Protein AF-A0A843EQ15-F1 (afdb_monomer_lite)

Sequence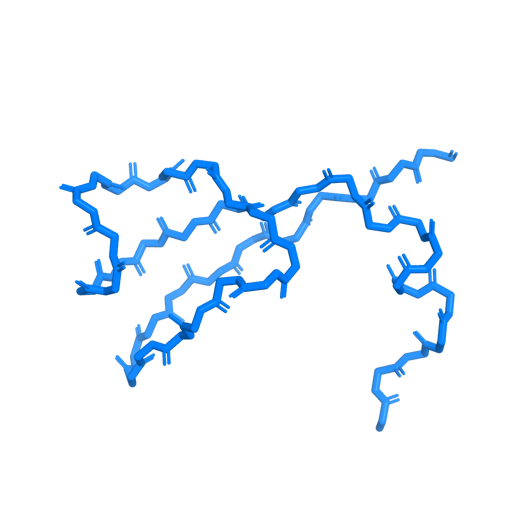 (45 aa):
KLHREFVKNFRHAKIWGTSVKFPGQKVGPDHVLEDEDVLRIILKK

pLDDT: mean 90.24, std 7.17, range [61.81, 96.44]

Structure (mmCIF, N/CA/C/O backbone):
data_AF-A0A843EQ15-F1
#
_entry.id   AF-A0A843EQ15-F1
#
loop_
_atom_site.group_PDB
_atom_site.id
_atom_site.type_symbol
_atom_site.label_atom_id
_atom_site.label_alt_id
_atom_site.label_comp_id
_atom_site.label_asym_id
_atom_site.label_entity_id
_atom_site.label_seq_id
_atom_site.pdbx_PDB_ins_code
_atom_site.Cartn_x
_atom_site.Cartn_y
_atom_site.Cartn_z
_atom_site.occupancy
_atom_site.B_iso_or_equiv
_atom_site.auth_seq_id
_atom_site.auth_comp_id
_atom_site.auth_asym_id
_atom_site.auth_atom_id
_atom_site.pdbx_PDB_model_num
ATOM 1 N N . LYS A 1 1 ? -10.685 -14.332 3.081 1.00 61.81 1 LYS A N 1
ATOM 2 C CA . LYS A 1 1 ? -11.343 -13.066 2.660 1.00 61.81 1 LYS A CA 1
ATOM 3 C C . LYS A 1 1 ? -11.090 -12.039 3.757 1.00 61.81 1 LYS A C 1
ATOM 5 O O . LYS A 1 1 ? -11.442 -12.333 4.892 1.00 61.81 1 LYS A O 1
ATOM 10 N N . LEU A 1 2 ? -10.432 -10.914 3.461 1.00 70.12 2 LEU A N 1
ATOM 11 C CA . LEU A 1 2 ? -10.193 -9.859 4.453 1.00 70.12 2 LEU A CA 1
ATOM 12 C C . LEU A 1 2 ? -11.545 -9.390 5.020 1.00 70.12 2 LEU A C 1
ATOM 14 O O . LEU A 1 2 ? -12.506 -9.221 4.264 1.00 70.12 2 LEU A O 1
ATOM 18 N N . HIS A 1 3 ? -11.653 -9.276 6.344 1.00 79.06 3 HIS A N 1
ATOM 19 C CA 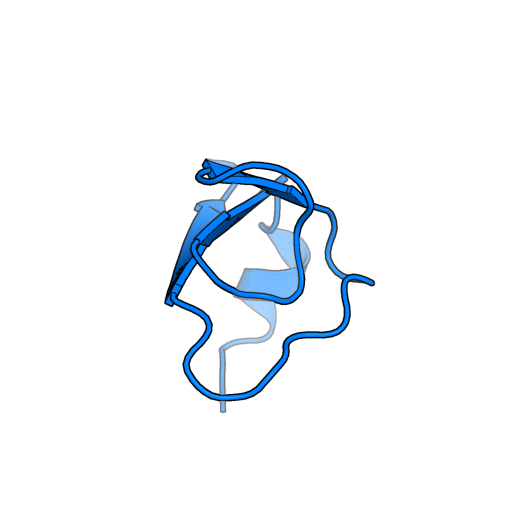. HIS A 1 3 ? -12.921 -8.969 7.009 1.00 79.06 3 HIS A CA 1
ATOM 20 C C . HIS A 1 3 ? -13.436 -7.594 6.550 1.00 79.06 3 HIS A C 1
ATOM 22 O O . HIS A 1 3 ? -12.653 -6.655 6.441 1.00 79.06 3 HIS A O 1
ATOM 28 N N . ARG A 1 4 ? -14.745 -7.438 6.297 1.00 80.94 4 ARG A N 1
ATOM 29 C CA . ARG A 1 4 ? -15.338 -6.169 5.795 1.00 80.94 4 ARG A CA 1
ATOM 30 C C . ARG A 1 4 ? -15.073 -4.969 6.713 1.00 80.94 4 ARG A C 1
ATOM 32 O O . ARG A 1 4 ? -15.110 -3.820 6.285 1.00 80.94 4 ARG A O 1
ATOM 39 N N . GLU A 1 5 ? -14.792 -5.250 7.973 1.00 80.38 5 GLU A N 1
ATOM 40 C CA . GLU A 1 5 ? -14.429 -4.277 8.995 1.00 80.38 5 GLU A CA 1
ATOM 41 C C . GLU A 1 5 ? -13.071 -3.605 8.745 1.00 80.38 5 GLU A C 1
ATOM 43 O O . GLU A 1 5 ? -12.895 -2.449 9.117 1.00 80.38 5 GLU A O 1
ATOM 48 N N . PHE A 1 6 ? -12.156 -4.253 8.011 1.00 81.75 6 PHE A N 1
ATOM 49 C CA . PHE A 1 6 ? -10.904 -3.622 7.578 1.00 81.75 6 PHE A CA 1
ATOM 50 C C . PHE A 1 6 ? -11.156 -2.398 6.708 1.00 81.75 6 PHE A C 1
ATOM 52 O O . PHE A 1 6 ? -10.485 -1.390 6.885 1.00 81.75 6 PHE A O 1
ATOM 59 N N . VAL A 1 7 ? -12.131 -2.473 5.798 1.00 83.62 7 VAL A N 1
ATOM 60 C CA . VAL A 1 7 ? -12.477 -1.349 4.917 1.00 83.62 7 VAL A CA 1
ATOM 61 C C . VAL A 1 7 ? -13.089 -0.214 5.733 1.00 83.62 7 VAL A C 1
ATOM 63 O O . VAL A 1 7 ? -12.715 0.940 5.552 1.00 83.62 7 VAL A O 1
ATOM 66 N N . LYS A 1 8 ? -13.977 -0.537 6.684 1.00 86.62 8 LYS A N 1
ATOM 67 C CA . LYS A 1 8 ? -14.595 0.461 7.573 1.00 86.62 8 LYS A CA 1
ATOM 68 C C . LYS A 1 8 ? -13.564 1.188 8.437 1.00 86.62 8 LYS A C 1
ATOM 70 O O . LYS A 1 8 ? -13.643 2.404 8.592 1.00 86.62 8 LYS A O 1
ATOM 75 N N . ASN A 1 9 ? -12.588 0.450 8.959 1.00 89.56 9 ASN A N 1
ATOM 76 C CA . ASN A 1 9 ? -11.575 0.992 9.858 1.00 89.56 9 ASN A CA 1
ATOM 77 C C . ASN A 1 9 ? -10.317 1.456 9.118 1.00 89.56 9 ASN A C 1
ATOM 79 O O . ASN A 1 9 ? -9.376 1.917 9.757 1.00 89.56 9 ASN A O 1
ATOM 83 N N . PHE A 1 10 ? -10.265 1.374 7.787 1.00 91.06 10 PHE A N 1
ATOM 84 C CA . PHE A 1 10 ? -9.092 1.782 7.026 1.00 91.06 10 PHE A CA 1
ATOM 85 C C . PHE A 1 10 ? -8.825 3.280 7.208 1.00 91.06 10 PHE A C 1
ATOM 87 O O . PHE A 1 10 ? -9.672 4.132 6.931 1.00 91.06 10 PHE A O 1
ATOM 94 N N . ARG A 1 11 ? -7.625 3.627 7.685 1.00 92.62 11 ARG A N 1
ATOM 95 C CA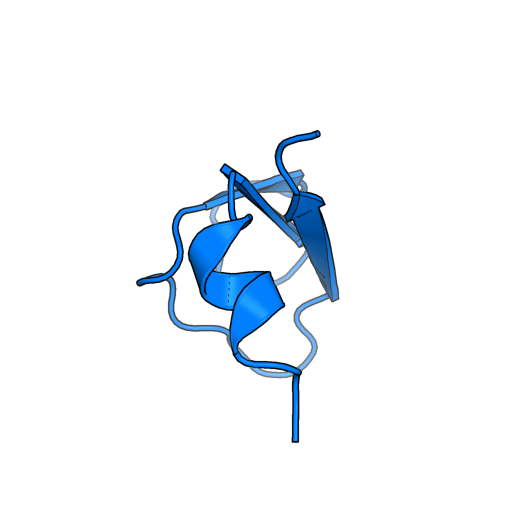 . ARG A 1 11 ? -7.186 5.024 7.779 1.00 92.62 11 ARG A CA 1
ATOM 96 C C . ARG A 1 11 ? -6.334 5.412 6.581 1.00 92.62 11 ARG A C 1
ATOM 98 O O . ARG A 1 11 ? -6.510 6.502 6.051 1.00 92.62 11 ARG A O 1
ATOM 105 N N . HIS A 1 12 ? -5.338 4.588 6.274 1.00 93.75 12 HIS A N 1
ATOM 106 C CA . HIS A 1 12 ? -4.402 4.715 5.155 1.00 93.75 12 HIS A CA 1
ATOM 107 C C . HIS A 1 12 ? -3.473 3.499 5.139 1.00 93.75 12 HIS A C 1
ATOM 109 O O . HIS A 1 12 ? -3.367 2.785 6.138 1.00 93.75 12 HIS A O 1
ATOM 115 N N . ALA A 1 13 ? -2.740 3.317 4.047 1.00 94.81 13 ALA A N 1
ATOM 116 C CA . ALA A 1 13 ? -1.622 2.388 3.984 1.00 94.81 13 ALA A CA 1
ATOM 117 C C . ALA A 1 13 ? -0.307 3.134 3.728 1.00 94.81 13 ALA A C 1
ATOM 119 O O . ALA A 1 13 ? -0.308 4.289 3.304 1.00 94.81 13 ALA A O 1
ATOM 120 N N . LYS A 1 14 ? 0.813 2.481 4.030 1.00 96.12 14 LYS A N 1
ATOM 121 C CA . LYS A 1 14 ? 2.154 2.863 3.578 1.00 96.12 14 LYS A CA 1
ATOM 122 C C . LYS A 1 14 ? 2.695 1.768 2.677 1.00 96.12 14 LYS A C 1
ATOM 124 O O . LYS A 1 14 ? 2.545 0.607 3.044 1.00 96.12 14 LYS A O 1
ATOM 129 N N . ILE A 1 15 ? 3.307 2.123 1.554 1.00 96.38 15 ILE A N 1
ATOM 130 C CA . ILE A 1 15 ? 3.819 1.153 0.576 1.00 96.38 15 ILE A CA 1
ATOM 131 C C . ILE A 1 15 ? 5.319 1.344 0.366 1.00 96.38 15 ILE A C 1
ATOM 133 O O . ILE A 1 15 ? 5.812 2.472 0.390 1.00 96.38 15 ILE A O 1
ATOM 137 N N . TRP A 1 16 ? 6.027 0.240 0.161 1.00 96.44 16 TRP A N 1
ATOM 138 C CA . TRP A 1 16 ? 7.406 0.164 -0.302 1.00 96.44 16 TRP A CA 1
ATOM 139 C C . TRP A 1 16 ? 7.446 -0.764 -1.516 1.00 96.44 16 TRP A C 1
ATOM 141 O O . TRP A 1 16 ? 7.158 -1.948 -1.377 1.00 96.44 16 TRP A O 1
ATOM 151 N N . GLY A 1 17 ? 7.793 -0.220 -2.677 1.00 93.44 17 GLY A N 1
ATOM 152 C CA . GLY A 1 17 ? 7.844 -0.954 -3.939 1.00 93.44 17 GLY A CA 1
ATOM 153 C C . GLY A 1 17 ? 7.748 -0.002 -5.128 1.00 93.44 17 GLY A C 1
ATOM 154 O O . GLY A 1 17 ? 7.912 1.212 -4.954 1.00 93.44 17 GLY A O 1
ATOM 155 N N . THR A 1 18 ? 7.534 -0.540 -6.326 1.00 93.31 18 THR A N 1
ATOM 156 C CA . THR A 1 18 ? 7.577 0.221 -7.586 1.00 93.31 18 THR A CA 1
ATOM 157 C C . THR A 1 18 ? 6.310 1.034 -7.844 1.00 93.31 18 THR A C 1
ATOM 159 O O . THR A 1 18 ? 6.384 2.046 -8.541 1.00 93.31 18 THR A O 1
ATOM 162 N N . SER A 1 19 ? 5.181 0.692 -7.208 1.00 92.00 19 SER A N 1
ATOM 163 C CA . SER A 1 19 ? 3.907 1.410 -7.395 1.00 92.00 19 SER A CA 1
ATOM 164 C C . SER A 1 19 ? 3.860 2.807 -6.764 1.00 92.00 19 SER A C 1
ATOM 166 O O . SER A 1 19 ? 2.899 3.559 -6.950 1.00 92.00 19 SER A O 1
ATOM 168 N N . VAL A 1 20 ? 4.879 3.186 -5.989 1.00 94.19 20 VAL A N 1
ATOM 169 C CA . VAL A 1 20 ? 4.966 4.484 -5.314 1.00 94.19 20 VAL A CA 1
ATOM 170 C C . VAL A 1 20 ? 6.255 5.209 -5.662 1.00 94.19 20 VAL A C 1
ATOM 172 O O . VAL A 1 20 ? 7.305 4.611 -5.865 1.00 94.19 20 VAL A O 1
ATOM 175 N N . LYS A 1 21 ? 6.199 6.544 -5.676 1.00 92.25 21 LYS A N 1
ATOM 176 C CA . LYS A 1 21 ? 7.374 7.371 -5.994 1.00 92.25 21 LYS A CA 1
ATOM 177 C C . LYS A 1 21 ? 8.406 7.376 -4.871 1.00 92.25 21 LYS A C 1
ATOM 179 O O . LYS A 1 21 ? 9.587 7.586 -5.127 1.00 92.25 21 LYS A O 1
ATOM 184 N N . PHE A 1 22 ? 7.955 7.192 -3.630 1.00 93.81 22 PHE A N 1
ATOM 185 C CA . PHE A 1 22 ? 8.807 7.241 -2.447 1.00 93.81 22 PHE A CA 1
ATOM 186 C C . PHE A 1 22 ? 8.512 6.061 -1.512 1.00 93.81 22 PHE A C 1
ATOM 188 O O . PHE A 1 22 ? 7.342 5.799 -1.217 1.00 93.81 22 PHE A O 1
ATOM 195 N N . PRO A 1 23 ? 9.541 5.382 -0.976 1.00 93.38 23 PRO A N 1
ATOM 196 C CA . PRO A 1 23 ? 9.343 4.319 0.001 1.00 93.38 23 PRO A CA 1
ATOM 197 C C . PRO A 1 23 ? 8.622 4.830 1.257 1.00 93.38 23 PRO A C 1
ATOM 199 O O . PRO A 1 23 ? 8.990 5.848 1.844 1.00 93.38 23 PRO A O 1
ATOM 202 N N . GLY A 1 24 ? 7.586 4.120 1.692 1.00 93.31 24 GLY A N 1
ATOM 203 C CA . GLY A 1 24 ? 6.744 4.503 2.824 1.00 93.31 24 GLY A CA 1
ATOM 204 C C . GLY A 1 24 ? 5.698 5.576 2.502 1.00 93.31 24 GLY A C 1
ATOM 205 O O . GLY A 1 24 ? 5.126 6.152 3.438 1.00 93.31 24 GLY A O 1
ATOM 206 N N . GLN A 1 25 ? 5.432 5.844 1.217 1.00 95.44 25 GLN A N 1
ATOM 207 C CA . GLN A 1 25 ? 4.400 6.782 0.776 1.00 95.44 25 GLN A CA 1
ATOM 208 C C . GLN A 1 25 ? 3.030 6.383 1.328 1.00 95.44 25 GLN A C 1
ATOM 210 O O . GLN A 1 25 ? 2.629 5.220 1.291 1.00 95.44 25 GLN A O 1
ATOM 215 N N . LYS A 1 26 ? 2.308 7.378 1.853 1.00 95.62 26 LYS A N 1
ATOM 216 C CA . LYS A 1 26 ? 0.954 7.203 2.372 1.00 95.62 26 LYS A CA 1
ATOM 217 C C . LYS A 1 26 ? -0.036 7.149 1.214 1.00 95.62 26 LYS A C 1
ATOM 219 O O . LYS A 1 26 ? -0.098 8.092 0.429 1.00 95.62 26 LYS A O 1
ATOM 224 N N . VAL A 1 27 ? -0.846 6.099 1.167 1.00 94.44 27 VAL A N 1
ATOM 225 C CA . VAL A 1 27 ? -1.838 5.891 0.109 1.00 94.44 27 VAL A CA 1
ATOM 226 C C . VAL A 1 27 ? -3.238 5.629 0.663 1.00 94.44 27 VAL A C 1
ATOM 228 O O . VAL A 1 27 ? -3.414 5.228 1.823 1.00 94.44 27 VAL A O 1
ATOM 231 N N . GLY A 1 28 ? -4.234 5.909 -0.177 1.00 91.88 28 GLY A N 1
ATOM 232 C CA . GLY A 1 28 ? -5.642 5.609 0.063 1.00 91.88 28 GLY A CA 1
ATOM 233 C C . GLY A 1 28 ? -6.024 4.182 -0.351 1.00 91.88 28 GLY A C 1
ATOM 234 O O . GLY A 1 28 ? -5.168 3.425 -0.805 1.00 91.88 28 GLY A O 1
ATOM 235 N N . PRO A 1 29 ? -7.305 3.811 -0.190 1.00 89.06 29 PRO A N 1
ATOM 236 C CA . PRO A 1 29 ? -7.805 2.492 -0.580 1.00 89.06 29 PRO A CA 1
ATOM 237 C C . PRO A 1 29 ? -7.859 2.291 -2.104 1.00 89.06 29 PRO A C 1
ATOM 239 O O . PRO A 1 29 ? -7.849 1.152 -2.550 1.00 89.06 29 PRO A O 1
ATOM 242 N N . ASP A 1 30 ? -7.878 3.375 -2.885 1.00 91.19 30 ASP A N 1
ATOM 243 C CA . ASP A 1 30 ? -7.951 3.339 -4.354 1.00 91.19 30 ASP A CA 1
ATOM 244 C C . ASP A 1 30 ? -6.582 3.138 -5.031 1.00 91.19 30 ASP A C 1
ATOM 246 O O . ASP A 1 30 ? -6.475 3.172 -6.255 1.00 91.19 30 ASP A O 1
ATOM 250 N N . HIS A 1 31 ? -5.512 2.971 -4.246 1.00 92.19 31 HIS A N 1
ATOM 251 C CA . HIS A 1 31 ? -4.168 2.766 -4.782 1.00 92.19 31 HIS A CA 1
ATOM 252 C C . HIS A 1 31 ? -4.031 1.376 -5.401 1.00 92.19 31 HIS A C 1
ATOM 254 O O . HIS A 1 31 ? -4.304 0.368 -4.748 1.00 92.19 31 HIS A O 1
ATOM 260 N N . VAL A 1 32 ? -3.568 1.334 -6.648 1.00 93.75 32 VAL A N 1
ATOM 261 C CA . VAL A 1 32 ? -3.295 0.090 -7.368 1.00 93.75 32 VAL A CA 1
ATOM 262 C C . VAL A 1 32 ? -1.902 -0.401 -6.986 1.00 93.75 32 VAL A C 1
ATOM 264 O O . VAL A 1 32 ? -0.924 0.323 -7.144 1.00 93.75 32 VAL A O 1
ATOM 267 N N . LEU A 1 33 ? -1.836 -1.618 -6.451 1.00 94.00 33 LEU A N 1
ATOM 268 C CA . LEU A 1 33 ? -0.581 -2.275 -6.090 1.00 94.00 33 LEU A CA 1
ATOM 269 C C . LEU A 1 33 ? 0.067 -2.905 -7.322 1.00 94.00 33 LEU A C 1
ATOM 271 O O . LEU A 1 33 ? -0.633 -3.384 -8.217 1.00 94.00 33 LEU A O 1
ATOM 275 N N . GLU A 1 34 ? 1.391 -2.942 -7.317 1.00 94.75 34 GLU A N 1
ATOM 276 C CA . GLU A 1 34 ? 2.202 -3.698 -8.266 1.00 94.75 34 GLU A CA 1
ATOM 277 C C . GLU A 1 34 ? 2.755 -4.966 -7.603 1.00 94.75 34 GLU A C 1
ATOM 279 O O . GLU A 1 34 ? 2.656 -5.151 -6.385 1.00 94.75 34 GLU A O 1
ATOM 284 N N . ASP A 1 35 ? 3.276 -5.879 -8.422 1.00 95.19 35 ASP A N 1
ATOM 285 C CA . ASP A 1 35 ? 3.899 -7.100 -7.916 1.00 95.19 35 ASP A CA 1
ATOM 286 C C . ASP A 1 35 ? 5.093 -6.767 -7.008 1.00 95.19 35 ASP A C 1
ATOM 288 O O . ASP A 1 35 ? 5.762 -5.753 -7.188 1.00 95.19 35 ASP A O 1
ATOM 292 N N . GLU A 1 36 ? 5.323 -7.613 -6.006 1.00 93.62 36 GLU A N 1
ATOM 293 C CA . GLU A 1 36 ? 6.357 -7.434 -4.972 1.00 93.62 36 GLU A CA 1
ATOM 294 C C . GLU A 1 36 ? 6.218 -6.189 -4.063 1.00 93.62 36 GLU A C 1
ATOM 296 O O . GLU A 1 36 ? 7.076 -5.951 -3.206 1.00 93.62 36 GLU A O 1
ATOM 301 N N . ASP A 1 37 ? 5.121 -5.428 -4.150 1.00 94.50 37 ASP A N 1
ATOM 302 C CA . ASP A 1 37 ? 4.867 -4.319 -3.227 1.00 94.50 37 ASP A CA 1
ATOM 303 C C . ASP A 1 37 ? 4.690 -4.797 -1.777 1.00 94.50 37 ASP A C 1
ATOM 305 O O . ASP A 1 37 ? 3.837 -5.628 -1.441 1.00 94.50 37 ASP A O 1
ATOM 309 N N . VAL A 1 38 ? 5.418 -4.159 -0.861 1.00 94.81 38 VAL A N 1
ATOM 310 C CA . VAL A 1 38 ? 5.242 -4.342 0.580 1.00 94.81 38 VAL A CA 1
ATOM 311 C C . VAL A 1 38 ? 4.357 -3.229 1.119 1.00 94.81 38 VAL A C 1
ATOM 313 O O . VAL A 1 38 ? 4.723 -2.055 1.093 1.00 94.81 38 VAL A O 1
ATOM 316 N N . LEU A 1 39 ? 3.200 -3.585 1.680 1.00 93.75 39 LEU A N 1
ATOM 317 C CA . LEU A 1 39 ? 2.253 -2.623 2.242 1.00 93.75 39 LEU A CA 1
ATOM 318 C C . LEU A 1 39 ? 2.062 -2.794 3.752 1.00 93.75 39 LEU A C 1
ATOM 320 O O . LEU A 1 39 ? 2.035 -3.895 4.297 1.00 93.75 39 LEU A O 1
ATOM 324 N N . ARG A 1 40 ? 1.848 -1.672 4.438 1.00 93.88 40 ARG A N 1
ATOM 325 C CA . ARG A 1 40 ? 1.467 -1.608 5.850 1.00 93.88 40 ARG A CA 1
ATOM 326 C C . ARG A 1 40 ? 0.151 -0.863 5.993 1.00 93.88 40 ARG A C 1
ATOM 328 O O . ARG A 1 40 ? 0.093 0.339 5.746 1.00 93.88 40 ARG A O 1
ATOM 335 N N . ILE A 1 41 ? -0.886 -1.558 6.446 1.00 92.25 41 ILE A N 1
ATOM 336 C CA . ILE A 1 41 ? -2.213 -0.980 6.679 1.00 92.25 41 ILE A CA 1
ATOM 337 C C . ILE A 1 41 ? -2.265 -0.358 8.072 1.00 92.25 41 ILE A C 1
ATOM 339 O O . ILE A 1 41 ? -1.887 -0.986 9.060 1.00 92.25 41 ILE A O 1
ATOM 343 N N . ILE A 1 42 ? -2.768 0.871 8.158 1.00 92.81 42 ILE A N 1
ATOM 344 C CA . ILE A 1 42 ? -3.055 1.550 9.417 1.00 92.81 42 ILE A CA 1
ATOM 345 C C . ILE A 1 42 ? -4.570 1.688 9.556 1.00 92.81 42 ILE A C 1
ATOM 347 O O . ILE A 1 42 ? -5.229 2.334 8.735 1.00 92.81 42 ILE A O 1
ATOM 351 N N . LEU A 1 43 ? -5.114 1.093 10.616 1.00 92.81 43 LEU A N 1
ATOM 352 C CA . LEU A 1 43 ? -6.529 1.183 10.965 1.00 92.81 43 LEU A CA 1
ATOM 353 C C . L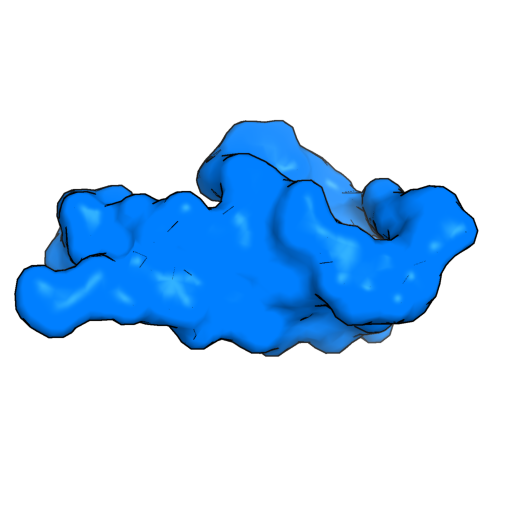EU A 1 43 ? -6.780 2.338 11.949 1.00 92.81 43 LEU A C 1
ATOM 355 O O . LEU A 1 43 ? -5.889 2.757 12.693 1.00 92.81 43 LEU A O 1
ATOM 359 N N . LYS A 1 44 ? -7.992 2.888 11.923 1.00 87.44 44 LYS A N 1
ATOM 360 C CA . LYS A 1 44 ? -8.522 3.754 12.980 1.00 87.44 44 LYS A CA 1
ATOM 361 C C . LYS A 1 44 ? -8.839 2.877 14.202 1.00 87.44 44 LYS A C 1
ATOM 363 O O . LYS A 1 44 ? -9.176 1.708 14.026 1.00 87.44 44 LYS A O 1
ATOM 368 N N . LYS A 1 45 ? -8.642 3.434 15.402 1.00 76.69 45 LYS A N 1
ATOM 369 C CA . LYS A 1 45 ? -9.088 2.804 16.654 1.00 76.69 45 LYS A CA 1
ATOM 370 C C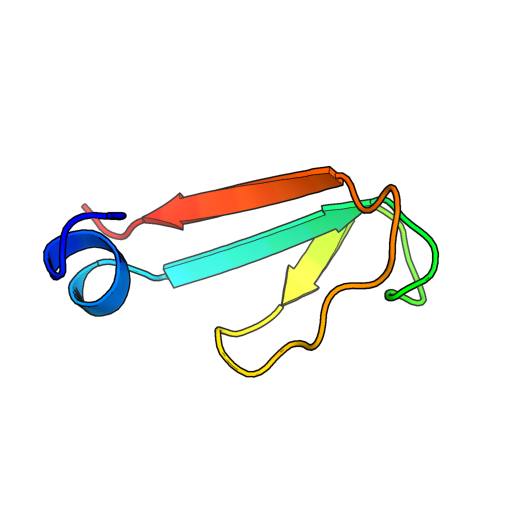 . LYS A 1 45 ? -10.605 2.700 16.677 1.00 76.69 45 LYS A C 1
ATOM 372 O O . LYS A 1 45 ? -11.236 3.629 16.123 1.00 76.69 45 LYS A O 1
#

Foldseek 3Di:
DPDPVLVVFFPWKFKADDQDPDHRDTGDPPRDDDPPIDMDTDGHD

Secondary structure (DSSP, 8-state):
---HHHHHHEEEEEEESTTSSSTTEEE-TTPPP-TT-EEEEEE--

Radius of gyration: 10.75 Å; chains: 1; bounding box: 25×20×25 Å

=== Feature glossary ===
Feature key, reading from the visual/contextual features back to the 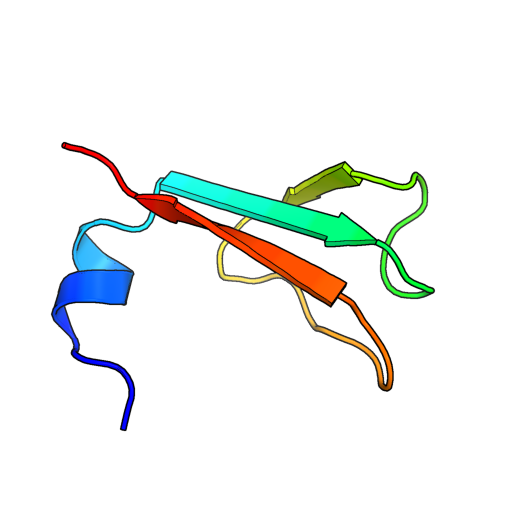raw sequence:

Rendered structure images. Structure images are PyMOL renders from six orthogonal camera directions. Cartoon representation draws helices as coils and strands as arrows; sticks shows the backbone as bonds; surface shows the solvent-excluded envelope. Rainbow coloring maps sequence position to hue (blue→red, N→C); chain coloring assigns a distinct color per polypeptide.

Contact-map, Ramachandran, and PAE plots. Three diagnostic plots accompany the record. The Cα contact map visualizes the tertiary structure as a 2D adjacency matrix (8 Å cutoff, sequence-local contacts suppressed). The Ramachandran plot shows the distribution of backbone (φ, ψ) torsions, with points in the α and β basins reflecting secondary structure content. The PAE plot shows AlphaFold's inter-residue confidence as a color matrix.

InterPro / GO / CATH / organism. The annotation block draws on four external resources. InterPro: which protein families and domains the sequence belongs to. GO: standardized terms for what the protein does, what process it participates in, and where in the cell it acts. CATH: which structural fold it has in the CATH hierarchy. Organism: the species of origin.

Nearest PDB structures. Structural nearest neighbors (via Foldseek easy-search vs the PDB). Reported per hit: target PDB id, E-value, and alignment TM-score. A TM-score above ~0.5 is the conventional threshold for 'same fold'.

Predicted aligned error. Predicted aligned error is AlphaFold's pairwise confidence. Unlike pLDDT (per-residue), PAE is per-residue-pair and captures whether two parts of the structure are correctly placed relative to each other. Units are ångströms of expected positional error.

Solvent-accessible surface area. SASA measures how much of the protein is reachable by solvent. It is computed by rolling a water-sized probe over the atomic surface and summing the exposed area (Å²). Per-residue SASA distinguishes core (buried, low SASA) from surface (exposed, high SASA) residues; total SASA is a whole-molecule size measure.

B-factor. Crystallographic B-factors measure how much each atom's electron density is smeared out, in Å². They rise in mobile loops and surface residues and fall in the buried interior. In AlphaFold models this column is repurposed to hold pLDDT instead.

pLDDT. For AlphaFold models, the B-factor field carries pLDDT — the model's own estimate of local accuracy on a 0–100 scale. Regions with pLDDT<50 should be treated as essentially unmodeled; they often correspond to intrinsically disordered segments.

Backbone torsions (φ/ψ). φ (phi) and ψ (psi) are the two rotatable backbone dihedrals per residue: φ is the C(i-1)–N–Cα–C torsion, ψ is the N–Cα–C–N(i+1) torsion, both in degrees on (−180°, 180°]. α-helical residues cluster near (−60°, −45°); β-strand residues near (−120°, +130°). A Ramachandran plot is simply a scatter of (φ, ψ) for every residue.

Radius of gyration, Cα contacts, bounding box. Radius of gyration (Rg) is the root-mean-square distance of Cα atoms from their centroid — a single number for overall size and compactness. A globular domain of N residues has Rg ≈ 2.2·N^0.38 Å; an extended or disordered chain has a much larger Rg. The Cα contact count is the number of residue pairs whose Cα atoms are within 8 Å and are more than four positions apart in sequence — a standard proxy for tertiary packing density. The bounding box is the smallest axis-aligned box enclosing all Cα atoms.

Secondary structure (3-state, P-SEA). Three-state secondary structure (P-SEA) collapses the eight DSSP classes into helix (a), strand (b), and coil (c). P-SEA assigns these from Cα geometry alone — distances and angles — without requiring backbone oxygens, so it works on any Cα trace.

Secondary structure (8-state, DSSP). Secondary structure is the local, repeating backbone conformation. DSSP classifies it into eight states by reading the hydrogen-bond network: three helix types (H, G, I), two β types (E, B), two non-regular types (T, S), and unstructured coil (-).

Foldseek 3Di. The Foldseek 3Di string encodes local tertiary geometry as a 20-letter alphabet — one character per residue — derived from the relative positions of nearby Cα atoms. Unlike the amino-acid sequence, 3Di is a direct function of the 3D structure, so two proteins with the same fold have similar 3Di strings even at low sequence identity.

mmCIF coordinates. Structure coordinates are given as an mmCIF _atom_site loop: one row per atom with element, residue name, chain id, sequence number, and x/y/z position in Å. Only the four main-chain atoms per residue are included here; side chains are omitted to keep the record compact.

Sequence. This is the polypeptide sequence — one letter per residue, N-terminus first. Length ranges from a few dozen residues for small domains to over a thousand for large multi-domain proteins.